Protein AF-A0A7X2MTU7-F1 (afdb_monomer_lite)

Structure (mmCIF, N/CA/C/O backbone):
data_AF-A0A7X2MTU7-F1
#
_entry.id   AF-A0A7X2MTU7-F1
#
loop_
_atom_site.group_PDB
_atom_site.id
_atom_site.type_symbol
_atom_site.label_atom_id
_atom_site.label_alt_id
_atom_site.label_comp_id
_atom_site.label_asym_id
_atom_site.label_entity_id
_atom_site.label_seq_id
_atom_site.pdbx_PDB_ins_code
_atom_site.Cartn_x
_atom_site.Cartn_y
_atom_site.Cartn_z
_atom_site.occupancy
_atom_site.B_iso_or_equiv
_atom_site.auth_seq_id
_atom_site.auth_comp_id
_atom_site.auth_asym_id
_atom_site.auth_atom_id
_atom_site.pdbx_PDB_model_num
ATOM 1 N N . ALA A 1 1 ? -12.825 8.130 10.586 1.00 63.12 1 ALA A N 1
ATOM 2 C CA . ALA A 1 1 ? -12.104 6.972 10.036 1.00 63.12 1 ALA A CA 1
ATOM 3 C C . ALA A 1 1 ? -10.700 7.451 9.699 1.00 63.12 1 ALA A C 1
ATOM 5 O O . ALA A 1 1 ? -10.502 8.663 9.690 1.00 63.12 1 ALA A O 1
ATOM 6 N N . VAL A 1 2 ? -9.738 6.549 9.526 1.00 76.88 2 VAL A N 1
ATOM 7 C CA . VAL A 1 2 ? -8.436 6.909 8.947 1.00 76.88 2 VAL A CA 1
ATOM 8 C C . VAL A 1 2 ? -8.438 6.354 7.534 1.00 76.88 2 VAL A C 1
ATOM 10 O O . VAL A 1 2 ? -8.694 5.164 7.360 1.00 76.88 2 VAL A O 1
ATOM 13 N N . GLU A 1 3 ? -8.186 7.221 6.567 1.00 83.69 3 GLU A N 1
ATOM 14 C CA . GLU A 1 3 ? -8.030 6.878 5.156 1.00 83.69 3 GLU A CA 1
ATOM 15 C C . GLU A 1 3 ? -6.525 6.761 4.921 1.00 83.69 3 GLU A C 1
ATOM 17 O O . GLU A 1 3 ? -5.759 7.620 5.370 1.00 83.69 3 GLU A O 1
ATOM 22 N N . LEU A 1 4 ? -6.074 5.645 4.350 1.00 88.56 4 LEU A N 1
ATOM 23 C CA . LEU A 1 4 ? -4.654 5.409 4.126 1.00 88.56 4 LEU A CA 1
ATOM 24 C C . LEU A 1 4 ? -4.381 5.303 2.632 1.00 88.56 4 LEU A C 1
ATOM 26 O O . LEU A 1 4 ? -4.600 4.257 2.020 1.00 88.56 4 LEU A O 1
ATOM 30 N N . GLU A 1 5 ? -3.848 6.385 2.079 1.00 90.81 5 GLU A N 1
ATOM 31 C CA . GLU A 1 5 ? -3.437 6.458 0.685 1.00 90.81 5 GLU A CA 1
ATOM 32 C C . GLU A 1 5 ? -1.992 5.988 0.495 1.00 90.81 5 GLU A C 1
ATOM 34 O O . GLU A 1 5 ? -1.091 6.259 1.303 1.00 90.81 5 GLU A O 1
ATOM 39 N N . PHE A 1 6 ? -1.745 5.282 -0.604 1.00 91.31 6 PHE A N 1
ATOM 40 C CA . PHE A 1 6 ? -0.414 4.824 -0.976 1.00 91.31 6 PHE A CA 1
ATOM 41 C C . PHE A 1 6 ? -0.270 4.648 -2.481 1.00 91.31 6 PHE A C 1
ATOM 43 O O . PHE A 1 6 ? -1.244 4.517 -3.214 1.00 91.31 6 PHE A O 1
ATOM 50 N N . TYR A 1 7 ? 0.982 4.592 -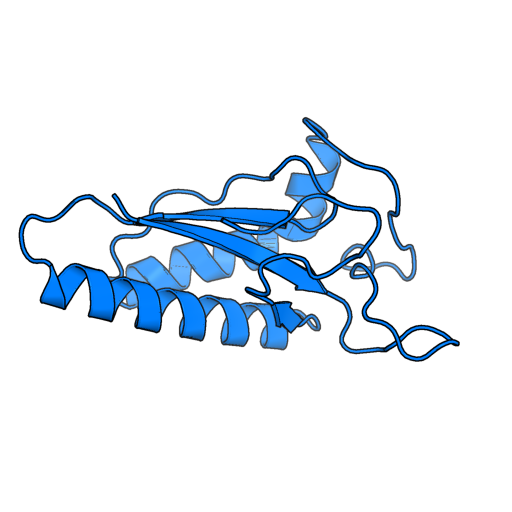2.925 1.00 90.50 7 TYR A N 1
ATOM 51 C CA . TYR A 1 7 ? 1.342 4.235 -4.288 1.00 90.50 7 TYR A CA 1
ATOM 52 C C . TYR A 1 7 ? 2.054 2.890 -4.314 1.00 90.50 7 TYR A C 1
ATOM 54 O O . TYR A 1 7 ? 2.983 2.667 -3.529 1.00 90.50 7 TYR A O 1
ATOM 62 N N . LEU A 1 8 ? 1.671 2.022 -5.246 1.00 90.56 8 LEU A N 1
ATOM 63 C CA . LEU A 1 8 ? 2.529 0.937 -5.708 1.00 90.56 8 LEU A CA 1
ATOM 64 C C . LEU A 1 8 ? 3.524 1.508 -6.719 1.00 90.56 8 LEU A C 1
ATOM 66 O O . LEU A 1 8 ? 3.148 2.282 -7.593 1.00 90.56 8 LEU A O 1
ATOM 70 N N . VAL A 1 9 ? 4.797 1.148 -6.580 1.00 90.75 9 VAL A N 1
ATOM 71 C CA . VAL A 1 9 ? 5.905 1.622 -7.420 1.00 90.75 9 VAL A CA 1
ATOM 72 C C . VAL A 1 9 ? 6.792 0.455 -7.832 1.00 90.75 9 VAL A C 1
ATOM 74 O O . VAL A 1 9 ? 6.845 -0.572 -7.148 1.00 90.75 9 VAL A O 1
ATOM 77 N N . ASP A 1 10 ? 7.522 0.613 -8.935 1.00 89.88 10 ASP A N 1
ATOM 78 C CA . ASP A 1 10 ? 8.544 -0.364 -9.305 1.00 89.88 10 ASP A CA 1
ATOM 79 C C . ASP A 1 10 ? 9.711 -0.335 -8.304 1.00 89.88 10 ASP A C 1
ATOM 81 O O . ASP A 1 10 ? 10.128 0.717 -7.808 1.00 89.88 10 ASP A O 1
ATOM 85 N N . LYS A 1 11 ? 10.277 -1.513 -8.045 1.00 88.81 11 LYS A N 1
ATOM 86 C CA . LYS A 1 11 ? 11.532 -1.689 -7.312 1.00 88.81 11 LYS A CA 1
ATOM 87 C C . LYS A 1 11 ? 12.714 -1.064 -8.057 1.00 88.81 11 LYS A C 1
ATOM 89 O O . LYS A 1 11 ? 13.665 -0.594 -7.429 1.00 88.81 11 LYS A O 1
ATOM 94 N N . LYS A 1 12 ? 12.683 -1.068 -9.393 1.00 88.88 12 LYS A N 1
ATOM 95 C CA . LYS A 1 12 ? 13.700 -0.439 -10.241 1.00 88.88 12 LYS A CA 1
ATOM 96 C C . LYS A 1 12 ? 13.469 1.065 -10.326 1.00 88.88 12 LYS A C 1
ATOM 98 O O . LYS A 1 12 ? 12.346 1.530 -10.492 1.00 88.88 12 LYS A O 1
ATOM 103 N N . ARG A 1 13 ? 14.560 1.824 -10.288 1.00 86.38 13 ARG A N 1
ATOM 104 C CA . ARG A 1 13 ? 14.565 3.253 -10.622 1.00 86.38 13 ARG A CA 1
ATOM 105 C C . ARG A 1 13 ? 14.640 3.450 -12.130 1.00 86.38 13 ARG A C 1
ATOM 107 O O . ARG A 1 13 ? 15.068 2.537 -12.843 1.00 86.38 13 ARG A O 1
ATOM 114 N N . ASP A 1 14 ? 14.186 4.602 -12.602 1.00 85.25 14 ASP A N 1
ATOM 115 C CA . ASP A 1 14 ? 14.360 4.978 -14.004 1.00 85.25 14 ASP A CA 1
ATOM 116 C C . ASP A 1 14 ? 15.833 5.315 -14.312 1.00 85.25 14 ASP A C 1
ATOM 118 O O . ASP A 1 14 ? 16.718 5.186 -13.458 1.00 85.25 14 ASP A O 1
ATOM 122 N N . ALA A 1 15 ? 16.113 5.719 -15.553 1.00 85.88 15 ALA A N 1
ATOM 123 C CA . ALA A 1 15 ? 17.468 6.050 -15.994 1.00 85.88 15 ALA A CA 1
ATOM 124 C C . ALA A 1 15 ? 18.081 7.253 -15.250 1.00 85.88 15 ALA A C 1
ATOM 126 O O . ALA A 1 15 ? 19.305 7.380 -15.203 1.00 85.88 15 ALA A O 1
ATOM 127 N N . GLU A 1 16 ? 17.248 8.113 -14.665 1.00 85.88 16 GLU A N 1
ATOM 128 C CA . GLU A 1 16 ? 17.646 9.319 -13.934 1.00 85.88 16 GLU A CA 1
ATOM 129 C C . GLU A 1 16 ? 17.689 9.086 -12.410 1.00 85.88 16 GLU A C 1
ATOM 131 O O . GLU A 1 16 ? 18.196 9.920 -11.660 1.00 85.88 16 GLU A O 1
ATOM 136 N N . GLY A 1 17 ? 17.242 7.915 -11.946 1.00 83.75 17 GLY A N 1
ATOM 137 C CA . GLY A 1 17 ? 17.262 7.494 -10.547 1.00 83.75 17 GLY A CA 1
ATOM 138 C C . GLY A 1 17 ? 15.961 7.757 -9.781 1.00 83.75 17 GLY A C 1
ATOM 139 O O . GLY A 1 17 ? 15.903 7.484 -8.573 1.00 83.75 17 GLY A O 1
ATOM 140 N N . PHE A 1 18 ? 14.905 8.239 -10.436 1.00 83.88 18 PHE A N 1
ATOM 141 C CA . PHE A 1 18 ? 13.621 8.514 -9.795 1.00 83.88 18 PHE A CA 1
ATOM 142 C C . PHE A 1 18 ? 12.783 7.243 -9.605 1.00 83.88 18 PHE A C 1
ATOM 144 O O . PHE A 1 18 ? 13.052 6.179 -10.173 1.00 83.88 18 PHE A O 1
ATOM 151 N N . ILE A 1 19 ? 11.794 7.323 -8.703 1.00 86.19 19 ILE A N 1
ATOM 152 C CA . ILE A 1 19 ? 10.756 6.287 -8.631 1.00 86.19 19 ILE A CA 1
ATOM 153 C C . ILE A 1 19 ? 9.931 6.315 -9.918 1.00 86.19 19 ILE A C 1
ATOM 155 O O . ILE A 1 19 ? 9.720 7.373 -10.501 1.00 86.19 19 ILE A O 1
ATOM 159 N N . GLN A 1 20 ? 9.399 5.164 -10.309 1.00 85.00 20 GLN A N 1
ATOM 160 C CA . GLN A 1 20 ? 8.549 5.045 -11.489 1.00 85.00 20 GLN A CA 1
ATOM 161 C C . GLN A 1 20 ? 7.344 4.143 -11.194 1.00 85.00 20 GLN A C 1
ATOM 163 O O . GLN A 1 20 ? 7.419 3.311 -10.278 1.00 85.00 20 GLN A O 1
ATOM 168 N N . PRO A 1 21 ? 6.226 4.310 -11.918 1.00 83.75 21 PRO A N 1
ATOM 169 C CA . PRO A 1 21 ? 5.078 3.418 -11.805 1.00 83.75 21 PRO A CA 1
ATOM 170 C C . PRO A 1 21 ? 5.465 1.953 -12.060 1.00 83.75 21 PRO A C 1
ATOM 172 O O . PRO A 1 21 ? 6.393 1.690 -12.839 1.00 83.75 21 PRO A O 1
ATOM 175 N N . PRO A 1 22 ? 4.784 0.992 -11.414 1.00 84.12 22 PRO A N 1
ATOM 176 C CA . PRO A 1 22 ? 5.044 -0.424 -11.614 1.00 84.12 22 PRO A CA 1
ATOM 177 C C . PRO A 1 22 ? 4.659 -0.826 -13.042 1.00 84.12 22 PRO A C 1
ATOM 179 O O . PRO A 1 22 ? 3.798 -0.205 -13.669 1.00 84.12 22 PRO A O 1
ATOM 182 N N . CYS A 1 23 ? 5.299 -1.871 -13.563 1.00 82.12 23 CYS A N 1
ATOM 183 C CA . CYS A 1 23 ? 4.785 -2.525 -14.761 1.00 82.12 23 CYS A CA 1
ATOM 184 C C . CYS A 1 23 ? 3.448 -3.201 -14.437 1.00 82.12 23 CYS A C 1
ATOM 186 O O . CYS A 1 23 ? 3.246 -3.674 -13.314 1.00 82.12 23 CYS A O 1
ATOM 188 N N . SER A 1 24 ? 2.558 -3.280 -15.423 1.00 75.38 24 SER A N 1
ATOM 189 C CA . SER A 1 24 ? 1.333 -4.068 -15.305 1.00 75.38 24 SER A CA 1
ATOM 190 C C . SER A 1 24 ? 1.695 -5.525 -14.979 1.00 75.38 24 SER A C 1
ATOM 192 O O . SER A 1 24 ? 2.525 -6.096 -15.700 1.00 75.38 24 SER A O 1
ATOM 194 N N . PRO A 1 25 ? 1.117 -6.145 -13.929 1.00 70.88 25 PRO A N 1
ATOM 195 C CA . PRO A 1 25 ? 1.449 -7.514 -13.549 1.00 70.88 25 PRO A CA 1
ATOM 196 C C . PRO A 1 25 ? 1.353 -8.486 -14.729 1.00 70.88 25 PRO A C 1
ATOM 198 O O . PRO A 1 25 ? 0.373 -8.504 -15.466 1.00 70.88 25 PRO A O 1
ATOM 201 N N . GLY A 1 26 ? 2.414 -9.271 -14.935 1.00 70.81 26 GLY A N 1
ATOM 202 C CA . GLY A 1 26 ? 2.526 -10.199 -16.066 1.00 70.81 26 GLY A CA 1
ATOM 203 C C . GLY A 1 26 ? 3.023 -9.588 -17.385 1.00 70.81 26 GLY A C 1
ATOM 204 O O . GLY A 1 26 ? 3.124 -10.317 -18.370 1.00 70.81 26 GLY A O 1
ATOM 205 N N . SER A 1 27 ? 3.379 -8.300 -17.420 1.00 71.81 27 SER A N 1
ATOM 206 C CA . SER A 1 27 ? 3.939 -7.623 -18.599 1.00 71.81 27 SER A CA 1
ATOM 207 C C . SER A 1 27 ? 5.143 -6.738 -18.247 1.00 71.81 27 SER A C 1
ATOM 209 O O . SER A 1 27 ? 5.342 -6.369 -17.090 1.00 71.81 27 SER A O 1
ATOM 211 N N . ASP A 1 28 ? 5.917 -6.351 -19.263 1.00 74.56 28 ASP A N 1
ATOM 212 C CA . ASP A 1 28 ? 6.947 -5.307 -19.151 1.00 74.56 28 ASP A CA 1
ATOM 213 C C . ASP A 1 28 ? 6.403 -3.905 -19.505 1.00 74.56 28 ASP A C 1
ATOM 215 O O . ASP A 1 28 ? 7.162 -2.934 -19.562 1.00 74.56 28 ASP A O 1
ATOM 219 N N . GLU A 1 29 ? 5.095 -3.779 -19.753 1.00 72.50 29 GLU A N 1
ATOM 220 C CA . GLU A 1 29 ? 4.469 -2.505 -20.101 1.00 72.50 29 GLU A CA 1
ATOM 221 C C . GLU A 1 29 ? 4.203 -1.665 -18.851 1.00 72.50 29 GLU A C 1
ATOM 223 O O . GLU A 1 29 ? 3.685 -2.142 -17.839 1.00 72.50 29 GLU A O 1
ATOM 228 N N . ARG A 1 30 ? 4.547 -0.376 -18.930 1.00 74.81 30 ARG A N 1
ATOM 229 C CA . ARG A 1 30 ? 4.260 0.613 -17.887 1.00 74.81 30 ARG A CA 1
ATOM 230 C C . ARG A 1 30 ? 3.151 1.530 -18.350 1.00 74.81 30 ARG A C 1
ATOM 232 O O . ARG A 1 30 ? 3.291 2.210 -19.367 1.00 74.81 30 ARG A O 1
ATOM 239 N N . ASN A 1 31 ? 2.084 1.604 -17.567 1.00 66.19 31 ASN A N 1
ATOM 240 C CA . ASN A 1 31 ? 1.018 2.552 -17.834 1.00 66.19 31 ASN A CA 1
ATOM 241 C C . ASN A 1 31 ? 1.306 3.893 -17.139 1.00 66.19 31 ASN A C 1
ATOM 243 O O . ASN A 1 31 ? 1.309 3.983 -15.914 1.00 66.19 31 ASN A O 1
ATOM 247 N N . MET A 1 32 ? 1.560 4.931 -17.941 1.00 61.84 32 MET A N 1
ATOM 248 C CA . MET A 1 32 ? 1.912 6.284 -17.484 1.00 61.84 32 MET A CA 1
ATOM 249 C C . MET A 1 32 ? 0.739 7.282 -17.563 1.00 61.84 32 MET A C 1
ATOM 251 O O . MET A 1 32 ? 0.923 8.455 -17.265 1.00 61.84 32 MET A O 1
ATOM 255 N N . GLN A 1 33 ? -0.457 6.882 -18.005 1.00 55.28 33 GLN A N 1
ATOM 256 C CA . GLN A 1 33 ? -1.607 7.801 -18.098 1.00 55.28 33 GLN A CA 1
ATOM 257 C C . GLN A 1 33 ? -2.353 7.869 -16.763 1.00 55.28 33 GLN A C 1
ATOM 259 O O . GLN A 1 33 ? -2.413 6.841 -16.110 1.00 55.28 33 GLN A O 1
ATOM 264 N N . SER A 1 34 ? -2.917 9.030 -16.376 1.00 51.28 34 SER A N 1
ATOM 265 C CA . SER A 1 34 ? -3.819 9.219 -15.210 1.00 51.28 34 SER A CA 1
ATOM 266 C C . SER A 1 34 ? -5.191 8.585 -15.485 1.00 51.28 34 SER A C 1
ATOM 268 O O . SER A 1 34 ? -5.742 8.757 -16.571 1.00 51.28 34 SER A O 1
ATOM 270 N N . GLN A 1 35 ? -5.703 7.788 -14.536 1.00 56.88 35 GLN A N 1
ATOM 271 C CA . GLN A 1 35 ? -6.635 6.676 -14.820 1.00 56.88 35 GLN A CA 1
ATOM 272 C C . GLN A 1 35 ? -7.888 6.693 -13.953 1.00 56.88 35 GLN A C 1
ATOM 274 O O . GLN A 1 35 ? -8.399 5.634 -13.584 1.00 56.88 35 GLN A O 1
ATOM 279 N N . VAL A 1 36 ? -8.387 7.885 -13.629 1.00 44.00 36 VAL A N 1
ATOM 280 C CA . VAL A 1 36 ? -9.668 8.020 -12.932 1.00 44.00 36 VAL A CA 1
ATOM 281 C C . VAL A 1 36 ? -10.716 7.185 -13.695 1.00 44.00 36 VAL A C 1
ATOM 283 O O . VAL A 1 36 ? -11.039 7.501 -14.839 1.00 44.00 36 VAL A O 1
ATOM 286 N N . TYR A 1 37 ? -11.207 6.104 -13.076 1.00 44.47 37 TYR A N 1
ATOM 287 C CA . TYR A 1 37 ? -12.267 5.203 -13.568 1.00 44.47 37 TYR A CA 1
ATOM 288 C C . TYR A 1 37 ? -11.928 4.101 -14.600 1.00 44.47 37 TYR A C 1
ATOM 290 O O . TYR A 1 37 ? -12.855 3.560 -15.207 1.00 44.47 37 TYR A O 1
ATOM 298 N N . SER A 1 38 ? -10.667 3.689 -14.790 1.00 52.78 38 SER A N 1
ATOM 299 C CA . SER A 1 38 ? -10.380 2.508 -15.636 1.00 52.78 38 SER A CA 1
ATOM 300 C C . SER A 1 38 ? -10.585 1.182 -14.880 1.00 52.78 38 SER A C 1
ATOM 302 O O . SER A 1 38 ? -9.782 0.824 -14.018 1.00 52.78 38 SER A O 1
ATOM 304 N N . VAL A 1 39 ? -11.645 0.433 -15.221 1.00 54.12 39 VAL A N 1
ATOM 305 C CA . VAL A 1 39 ? -11.924 -0.925 -14.690 1.00 54.12 39 VAL A CA 1
ATOM 306 C C . VAL A 1 39 ? -10.787 -1.894 -15.025 1.00 54.12 39 VAL A C 1
ATOM 308 O O . VAL A 1 39 ? -10.415 -2.716 -14.192 1.00 54.12 39 VAL A O 1
ATOM 311 N N . ASP A 1 40 ? -10.170 -1.731 -16.197 1.00 54.72 40 ASP A N 1
ATOM 312 C CA . ASP A 1 40 ? -9.085 -2.598 -16.656 1.00 54.72 40 ASP A CA 1
ATOM 313 C C . ASP A 1 40 ? -7.862 -2.529 -15.727 1.00 54.72 40 ASP A C 1
ATOM 315 O O . ASP A 1 40 ? -7.151 -3.514 -15.572 1.00 54.72 40 ASP A O 1
ATOM 319 N N . ASN A 1 41 ? -7.602 -1.396 -15.063 1.00 55.44 41 ASN A N 1
ATOM 320 C CA . ASN A 1 41 ? -6.438 -1.261 -14.180 1.00 55.44 41 ASN A CA 1
ATOM 321 C C . ASN A 1 41 ? -6.676 -1.857 -12.781 1.00 55.44 41 ASN A C 1
ATOM 323 O O . ASN A 1 41 ? -5.739 -2.359 -12.161 1.00 55.44 41 ASN A O 1
ATOM 327 N N . LEU A 1 42 ? -7.927 -1.862 -12.300 1.00 59.62 42 LEU A N 1
ATOM 328 C CA . LEU A 1 42 ? -8.301 -2.618 -11.100 1.00 59.62 42 LEU A CA 1
ATOM 329 C C . LEU A 1 42 ? -8.028 -4.108 -11.297 1.00 59.62 42 LEU A C 1
ATOM 331 O O . LEU A 1 42 ? -7.492 -4.727 -10.387 1.00 59.62 42 LEU A O 1
ATOM 335 N N . ASP A 1 43 ? -8.314 -4.654 -12.483 1.00 65.50 43 ASP A N 1
ATOM 336 C CA . ASP A 1 43 ? -8.027 -6.058 -12.798 1.00 65.50 43 ASP A CA 1
ATOM 337 C C . ASP A 1 43 ? -6.523 -6.368 -12.752 1.00 65.50 43 ASP A C 1
ATOM 339 O O . ASP A 1 43 ? -6.128 -7.406 -12.223 1.00 65.50 43 ASP A O 1
ATOM 343 N N . HIS A 1 44 ? -5.667 -5.450 -13.216 1.00 73.06 44 HIS A N 1
ATOM 344 C CA . HIS A 1 44 ? -4.212 -5.638 -13.181 1.00 73.06 44 HIS A CA 1
ATOM 345 C C . HIS A 1 44 ? -3.663 -5.731 -11.753 1.00 73.06 44 HIS A C 1
ATOM 347 O O . HIS A 1 44 ? -2.785 -6.548 -11.491 1.00 73.06 44 HIS A O 1
ATOM 353 N N . PHE A 1 45 ? -4.179 -4.926 -10.821 1.00 81.88 45 PHE A N 1
ATOM 354 C CA . PHE A 1 45 ? -3.745 -4.926 -9.417 1.00 81.88 45 PHE A CA 1
ATOM 355 C C . PHE A 1 45 ? -4.702 -5.696 -8.491 1.00 81.88 45 PHE A C 1
ATOM 357 O O . PHE A 1 45 ? -4.544 -5.662 -7.270 1.00 81.88 45 PHE A O 1
ATOM 364 N N . ALA A 1 46 ? -5.676 -6.425 -9.040 1.00 83.38 46 ALA A N 1
ATOM 365 C CA . ALA A 1 46 ? -6.698 -7.111 -8.256 1.00 83.38 46 ALA A CA 1
ATOM 366 C C . ALA A 1 46 ? -6.092 -8.129 -7.288 1.00 83.38 46 ALA A C 1
ATOM 368 O O . ALA A 1 46 ? -6.541 -8.227 -6.148 1.00 83.38 46 ALA A O 1
ATOM 369 N N . ASP A 1 47 ? -5.059 -8.855 -7.718 1.00 88.12 47 ASP A N 1
ATOM 370 C CA . ASP A 1 47 ? -4.428 -9.892 -6.901 1.00 88.12 47 ASP A CA 1
ATOM 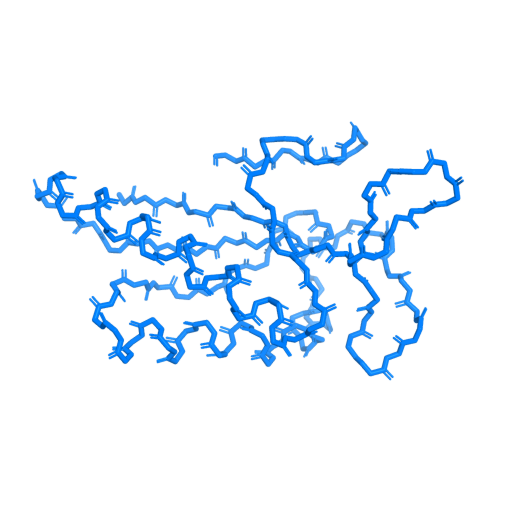371 C C . ASP A 1 47 ? -3.693 -9.299 -5.690 1.00 88.12 47 ASP A C 1
ATOM 373 O O . ASP A 1 47 ? -3.873 -9.773 -4.570 1.00 88.12 47 ASP A O 1
ATOM 377 N N . VAL A 1 48 ? -2.931 -8.210 -5.871 1.00 90.44 48 VAL A N 1
ATOM 378 C CA . VAL A 1 48 ? -2.245 -7.539 -4.751 1.00 90.44 48 VAL A CA 1
ATOM 379 C C . VAL A 1 48 ? -3.248 -6.918 -3.776 1.00 90.44 48 VAL A C 1
ATOM 381 O O . VAL A 1 48 ? -3.068 -7.020 -2.562 1.00 90.44 48 VAL A O 1
ATOM 384 N N . LEU A 1 49 ? -4.328 -6.313 -4.279 1.00 90.31 49 LEU A N 1
ATOM 385 C CA . LEU A 1 49 ? -5.365 -5.714 -3.436 1.00 90.31 49 LEU A CA 1
ATOM 386 C C . LEU A 1 49 ? -6.169 -6.774 -2.674 1.00 90.31 49 LEU A C 1
ATOM 388 O O . LEU A 1 49 ? -6.458 -6.583 -1.492 1.00 90.31 49 LEU A O 1
ATOM 392 N N . ARG A 1 50 ? -6.480 -7.904 -3.319 1.00 90.69 50 ARG A N 1
ATOM 393 C CA . ARG A 1 50 ? -7.141 -9.048 -2.682 1.00 90.69 50 ARG A CA 1
ATOM 394 C C . ARG A 1 50 ? -6.283 -9.638 -1.571 1.00 90.69 50 ARG A C 1
ATOM 396 O O . ARG A 1 50 ? -6.797 -9.872 -0.484 1.00 90.69 50 ARG A O 1
ATOM 403 N N . ASP A 1 51 ? -4.985 -9.812 -1.800 1.00 94.25 51 ASP A N 1
ATOM 404 C CA . ASP A 1 51 ? -4.081 -10.335 -0.773 1.00 94.25 51 ASP A CA 1
ATOM 405 C C . ASP A 1 51 ? -3.960 -9.385 0.428 1.00 94.25 51 ASP A C 1
ATOM 407 O O . ASP A 1 51 ? -3.896 -9.845 1.570 1.00 94.25 51 ASP A O 1
ATOM 411 N N . ILE A 1 52 ? -3.955 -8.063 0.204 1.00 94.69 52 ILE A N 1
ATOM 412 C CA . ILE A 1 52 ? -3.989 -7.077 1.299 1.00 94.69 52 ILE A CA 1
ATOM 413 C C . ILE A 1 52 ? -5.273 -7.240 2.117 1.00 94.69 52 ILE A C 1
ATOM 415 O O . ILE A 1 52 ? -5.208 -7.304 3.343 1.00 94.69 52 ILE A O 1
ATOM 419 N N . ASP A 1 53 ? -6.418 -7.319 1.449 1.00 92.88 53 ASP A N 1
ATOM 420 C CA . ASP A 1 53 ? -7.735 -7.459 2.069 1.00 92.88 53 ASP A CA 1
ATOM 421 C C . ASP A 1 53 ? -7.858 -8.774 2.867 1.00 92.88 53 ASP A C 1
ATOM 423 O O . ASP A 1 53 ? -8.205 -8.766 4.052 1.00 92.88 53 ASP A O 1
ATOM 427 N N . ASP A 1 54 ? -7.464 -9.903 2.279 1.00 94.31 54 ASP A N 1
ATOM 428 C CA . ASP A 1 54 ? -7.506 -11.214 2.932 1.00 94.31 54 ASP A CA 1
ATOM 429 C C . ASP A 1 54 ? -6.563 -11.298 4.140 1.00 94.31 54 ASP A C 1
ATOM 431 O O . ASP A 1 54 ? -6.946 -11.807 5.199 1.00 94.31 54 ASP A O 1
ATOM 435 N N . LEU A 1 55 ? -5.343 -10.769 4.029 1.00 95.56 55 LEU A N 1
ATOM 436 C CA . LEU A 1 55 ? -4.377 -10.774 5.131 1.00 95.56 55 LEU A CA 1
ATOM 437 C C . LEU A 1 55 ? -4.704 -9.744 6.218 1.00 95.56 55 LEU A C 1
ATOM 439 O O . LEU A 1 55 ? -4.348 -9.969 7.378 1.00 95.56 55 LEU A O 1
ATOM 443 N N . ALA A 1 56 ? -5.377 -8.641 5.878 1.00 95.12 56 ALA A N 1
ATOM 444 C CA . ALA A 1 56 ? -5.888 -7.684 6.856 1.00 95.12 56 ALA A CA 1
ATOM 445 C C . ALA A 1 56 ? -6.974 -8.337 7.714 1.00 95.12 56 ALA A C 1
ATOM 447 O O . ALA A 1 56 ? -6.892 -8.279 8.944 1.00 95.12 56 ALA A O 1
ATOM 448 N N . ARG A 1 57 ? -7.918 -9.052 7.083 1.00 94.06 57 ARG A N 1
ATOM 449 C CA . ARG A 1 57 ? -8.942 -9.834 7.793 1.00 94.06 57 ARG A CA 1
ATOM 450 C C . ARG A 1 57 ? -8.334 -10.907 8.690 1.00 94.06 57 ARG A C 1
ATOM 452 O O . ARG A 1 57 ? -8.755 -11.042 9.831 1.00 94.06 57 ARG A O 1
ATOM 459 N N . GLN A 1 58 ? -7.330 -11.644 8.210 1.00 95.88 58 GLN A N 1
ATOM 460 C CA . GLN A 1 58 ? -6.651 -12.678 9.008 1.00 95.88 58 GLN A CA 1
ATOM 461 C C . GLN A 1 58 ? -5.915 -12.122 10.237 1.00 95.88 58 GLN A C 1
ATOM 463 O O . GLN A 1 58 ? -5.676 -12.862 11.188 1.00 95.88 58 GLN A O 1
ATOM 468 N N . GLN A 1 59 ? -5.538 -10.842 10.215 1.00 94.56 59 GLN A N 1
ATOM 469 C CA . GLN A 1 59 ? -4.851 -10.156 11.314 1.00 94.56 59 GLN A CA 1
ATOM 470 C C . GLN A 1 59 ? -5.789 -9.299 12.174 1.00 94.56 59 GLN A C 1
ATOM 472 O O . GLN A 1 59 ? -5.305 -8.533 13.007 1.00 94.56 59 GLN A O 1
ATOM 477 N N . ASP A 1 60 ? -7.107 -9.400 11.970 1.00 94.62 60 ASP A N 1
ATOM 478 C CA . ASP A 1 60 ? -8.117 -8.581 12.651 1.00 94.62 60 ASP A CA 1
ATOM 479 C C . ASP A 1 60 ? -7.867 -7.063 12.503 1.00 94.62 60 ASP A C 1
ATOM 481 O O . ASP A 1 60 ? -8.179 -6.263 13.395 1.00 94.62 60 ASP A O 1
ATOM 485 N N . ILE A 1 61 ? -7.291 -6.646 11.369 1.00 94.81 61 ILE A N 1
ATOM 486 C CA . ILE A 1 61 ? -7.143 -5.235 11.004 1.00 94.81 61 ILE A CA 1
ATOM 487 C C . ILE A 1 61 ? -8.475 -4.797 10.383 1.00 94.81 61 ILE A C 1
ATOM 489 O O . ILE A 1 61 ? -8.886 -5.379 9.378 1.00 94.81 61 ILE A O 1
ATOM 493 N N . PRO A 1 62 ? -9.163 -3.783 10.936 1.00 92.94 62 PRO A N 1
ATOM 494 C CA . PRO A 1 62 ? -10.499 -3.397 10.497 1.00 92.94 62 PRO A CA 1
ATOM 495 C C . PRO A 1 62 ? -10.428 -2.505 9.249 1.00 92.94 62 PRO A C 1
ATOM 497 O O . PRO A 1 62 ? -10.789 -1.329 9.296 1.00 92.94 62 PRO A O 1
ATOM 500 N N . ALA A 1 63 ? -9.879 -3.048 8.164 1.00 90.38 63 ALA A N 1
ATOM 501 C CA . ALA A 1 63 ? -9.775 -2.396 6.869 1.00 90.38 63 ALA A CA 1
ATOM 502 C C . ALA A 1 63 ? -11.011 -2.693 6.007 1.00 90.38 63 ALA A C 1
ATOM 504 O O . ALA A 1 63 ? -11.462 -3.835 5.939 1.00 90.38 63 ALA A O 1
ATOM 505 N N . ASP A 1 64 ? -11.524 -1.669 5.335 1.00 84.25 64 ASP A N 1
ATOM 506 C CA . ASP A 1 64 ? -12.569 -1.744 4.322 1.00 84.25 64 ASP A CA 1
ATOM 507 C C . ASP A 1 64 ? -11.973 -1.407 2.959 1.00 84.25 64 ASP A C 1
ATOM 509 O O . ASP A 1 64 ? -11.334 -0.365 2.829 1.00 84.25 64 ASP A O 1
ATOM 513 N N . GLY A 1 65 ? -12.243 -2.284 1.984 1.00 71.25 65 GLY A N 1
ATOM 514 C CA . GLY A 1 65 ? -12.178 -2.082 0.531 1.00 71.25 65 GLY A CA 1
ATOM 515 C C . GLY A 1 65 ? -11.051 -1.200 -0.019 1.00 71.25 65 GLY A C 1
ATOM 516 O O . GLY A 1 65 ? -11.009 -0.000 0.220 1.00 71.25 65 GLY A O 1
ATOM 517 N N . ALA A 1 66 ? -10.201 -1.762 -0.878 1.00 76.25 66 ALA A N 1
ATOM 518 C CA . ALA A 1 66 ? -9.270 -0.949 -1.653 1.00 76.25 66 ALA A CA 1
ATOM 519 C C . ALA A 1 66 ? -9.996 -0.181 -2.771 1.00 76.25 66 ALA A C 1
ATOM 521 O O . ALA A 1 66 ? -10.721 -0.776 -3.573 1.00 76.25 66 ALA A O 1
ATOM 522 N N . LEU A 1 67 ? -9.770 1.129 -2.840 1.00 73.62 67 LEU A N 1
ATOM 523 C CA . LEU A 1 67 ? -10.255 2.014 -3.896 1.00 73.62 67 LEU A CA 1
ATOM 524 C C . LEU A 1 67 ? -9.078 2.440 -4.779 1.00 73.62 67 LEU A C 1
ATOM 526 O O . LEU A 1 67 ? -7.994 2.733 -4.279 1.00 73.62 67 LEU A O 1
ATOM 530 N N . ALA A 1 68 ? -9.283 2.443 -6.097 1.00 72.38 68 ALA A N 1
ATOM 531 C CA . ALA A 1 68 ? -8.327 3.019 -7.038 1.00 72.38 68 ALA A CA 1
ATOM 532 C C . ALA A 1 68 ? -8.533 4.538 -7.111 1.00 72.38 68 ALA A C 1
ATOM 534 O O . ALA A 1 68 ? -9.666 4.995 -7.270 1.00 72.38 68 ALA A O 1
ATOM 535 N N . GLU A 1 69 ? -7.440 5.292 -7.016 1.00 68.44 69 GLU A N 1
ATOM 536 C CA . GLU A 1 69 ? -7.453 6.754 -6.916 1.00 68.44 69 GLU A CA 1
ATOM 537 C C . GLU A 1 69 ? -7.124 7.465 -8.242 1.00 68.44 69 GLU A C 1
ATOM 539 O O . GLU A 1 69 ? -6.936 6.845 -9.294 1.00 68.44 69 GLU A O 1
ATOM 544 N N . ALA A 1 70 ? -7.081 8.802 -8.212 1.00 59.00 70 ALA A N 1
ATOM 545 C CA . ALA A 1 70 ? -6.903 9.625 -9.411 1.00 59.00 70 ALA A CA 1
ATOM 546 C C . ALA A 1 70 ? -5.537 9.469 -10.122 1.00 59.00 70 ALA A C 1
ATOM 548 O O . ALA A 1 70 ? -5.416 9.789 -11.317 1.00 59.00 70 ALA A O 1
ATOM 549 N N . SER A 1 71 ? -4.507 8.984 -9.420 1.00 62.66 71 SER A N 1
ATOM 550 C CA . SER A 1 71 ? -3.154 8.827 -9.969 1.00 62.66 71 SER A CA 1
ATOM 551 C C . SER A 1 71 ? -2.797 7.369 -10.290 1.00 62.66 71 SER A C 1
ATOM 553 O O . SER A 1 71 ? -3.274 6.444 -9.633 1.00 62.66 71 SER A O 1
ATOM 555 N N . PRO A 1 72 ? -1.916 7.126 -11.278 1.00 66.12 72 PRO A N 1
ATOM 556 C CA . PRO A 1 72 ? -1.518 5.771 -11.659 1.00 66.12 72 PRO A CA 1
ATOM 557 C C . PRO A 1 72 ? -0.829 5.046 -10.504 1.00 66.12 72 PRO A C 1
ATOM 559 O O . PRO A 1 72 ? 0.141 5.548 -9.937 1.00 66.12 72 PRO A O 1
ATOM 562 N N . GLY A 1 73 ? -1.331 3.858 -10.165 1.00 75.00 73 GLY A N 1
ATOM 563 C CA . GLY A 1 73 ? -0.801 3.060 -9.061 1.00 75.00 73 GLY A CA 1
ATOM 564 C C . GLY A 1 73 ? -1.112 3.622 -7.671 1.00 75.00 73 GLY A C 1
ATOM 565 O O . GLY A 1 73 ? -0.539 3.118 -6.707 1.00 75.00 73 GLY A O 1
ATOM 566 N N . GLN A 1 74 ? -1.983 4.634 -7.558 1.00 85.94 74 GLN A N 1
ATOM 567 C CA . GLN A 1 74 ? -2.478 5.149 -6.283 1.00 85.94 74 GLN A CA 1
ATOM 568 C C . GLN A 1 74 ? -3.714 4.373 -5.834 1.00 85.94 74 GLN A C 1
ATOM 570 O O . GLN A 1 74 ? -4.641 4.144 -6.615 1.00 85.94 74 GLN A O 1
ATOM 575 N N . PHE A 1 75 ? -3.728 4.011 -4.558 1.00 88.44 75 PHE A N 1
ATOM 576 C CA . PHE A 1 75 ? -4.826 3.304 -3.923 1.00 88.44 75 PHE A CA 1
ATOM 577 C C . PHE A 1 75 ? -5.101 3.877 -2.538 1.00 88.44 75 PHE A C 1
ATOM 579 O O . PHE A 1 75 ? -4.192 4.370 -1.865 1.00 88.44 75 PHE A O 1
ATOM 586 N N . GLU A 1 76 ? -6.343 3.740 -2.100 1.00 90.75 76 GLU A N 1
ATOM 587 C CA . GLU A 1 76 ? -6.797 4.090 -0.760 1.00 90.75 76 GLU A CA 1
ATOM 588 C C . GLU A 1 76 ? -7.399 2.856 -0.083 1.00 90.75 76 GLU A C 1
ATOM 590 O O . GLU A 1 76 ? -8.121 2.079 -0.710 1.00 90.75 76 GLU A O 1
ATOM 595 N N . ILE A 1 77 ? -7.100 2.666 1.203 1.00 91.00 77 ILE A N 1
ATOM 596 C CA . ILE A 1 77 ? -7.795 1.699 2.060 1.00 91.00 77 ILE A CA 1
ATOM 597 C C . ILE A 1 77 ? -8.327 2.422 3.293 1.00 91.00 77 ILE A C 1
ATOM 599 O O . ILE A 1 77 ? -7.595 3.143 3.978 1.00 91.00 77 ILE A O 1
ATOM 603 N N . ASN A 1 78 ? -9.594 2.170 3.605 1.00 90.31 78 ASN A N 1
ATOM 604 C CA . ASN A 1 78 ? -10.286 2.772 4.734 1.00 90.31 78 ASN A CA 1
ATOM 605 C C . ASN A 1 78 ? -10.139 1.922 5.996 1.00 90.31 78 ASN A C 1
ATOM 607 O O . ASN A 1 78 ? -10.274 0.706 5.945 1.00 90.31 78 ASN A O 1
ATOM 611 N N . LEU A 1 79 ? -9.912 2.539 7.157 1.00 91.00 79 LEU A N 1
ATOM 612 C CA . LEU A 1 79 ? -10.026 1.863 8.454 1.00 91.00 79 LEU A CA 1
ATOM 613 C C . LEU A 1 79 ? -11.347 2.208 9.138 1.00 91.00 79 LEU A C 1
ATOM 615 O O . LEU A 1 79 ? -11.739 3.381 9.204 1.00 91.00 79 LEU A O 1
ATOM 619 N N . HIS A 1 80 ? -11.993 1.206 9.742 1.00 89.94 80 HIS A N 1
ATOM 620 C CA . HIS A 1 80 ? -13.235 1.403 10.490 1.00 89.94 80 HIS A CA 1
ATOM 621 C C . HIS A 1 80 ? -13.062 2.481 11.554 1.00 89.94 80 HIS A C 1
ATOM 623 O O . HIS A 1 80 ? -12.073 2.544 12.290 1.00 89.94 80 HIS A O 1
ATOM 629 N N . HIS A 1 81 ? -14.076 3.331 11.678 1.00 86.69 81 HIS A N 1
ATOM 630 C CA . HIS A 1 81 ? -14.081 4.349 12.710 1.00 86.69 81 HIS A CA 1
ATOM 631 C C . HIS A 1 81 ? -14.183 3.716 14.107 1.00 86.69 81 HIS A C 1
ATOM 633 O O . HIS A 1 81 ? -15.123 2.984 14.413 1.00 86.69 81 HIS A O 1
ATOM 639 N N . THR A 1 82 ? -13.269 4.094 14.997 1.00 87.00 82 THR A N 1
ATOM 640 C CA . THR A 1 82 ? -13.289 3.714 16.412 1.00 87.00 82 THR A CA 1
ATOM 641 C C . THR A 1 82 ? -13.180 4.948 17.304 1.00 87.00 82 THR A C 1
ATOM 643 O O . THR A 1 82 ? -12.603 5.963 16.922 1.00 87.00 82 THR A O 1
ATOM 646 N N . ARG A 1 83 ? -13.748 4.864 18.514 1.00 90.44 83 ARG A N 1
ATOM 647 C CA . ARG A 1 83 ? -13.575 5.885 19.564 1.00 90.44 83 ARG A CA 1
ATOM 648 C C . ARG A 1 83 ? -12.252 5.728 20.318 1.00 90.44 83 ARG A C 1
ATOM 650 O O . ARG A 1 83 ? -11.853 6.639 21.036 1.00 90.44 83 ARG A O 1
ATOM 657 N N . ASP A 1 84 ? -11.600 4.578 20.173 1.00 92.19 84 ASP A N 1
ATOM 658 C CA . ASP A 1 84 ? -10.293 4.300 20.759 1.00 92.19 84 ASP A CA 1
ATOM 659 C C . ASP A 1 84 ? -9.186 4.764 19.806 1.00 92.19 84 ASP A C 1
ATOM 661 O O . ASP A 1 84 ? -8.833 4.083 18.842 1.00 92.19 84 ASP A O 1
ATOM 665 N N . VAL A 1 85 ? -8.660 5.959 20.074 1.00 89.31 85 VAL A N 1
ATOM 666 C CA . VAL A 1 85 ? -7.652 6.615 19.231 1.00 89.31 85 VAL A CA 1
ATOM 667 C C . VAL A 1 85 ? -6.327 5.852 19.223 1.00 89.31 85 VAL A C 1
ATOM 669 O O . VAL A 1 85 ? -5.676 5.787 18.184 1.00 89.31 85 VAL A O 1
ATOM 672 N N . LEU A 1 86 ? -5.927 5.246 20.345 1.00 92.88 86 LEU A N 1
ATOM 673 C CA . LEU A 1 86 ? -4.678 4.480 20.403 1.00 92.88 86 LEU A CA 1
ATOM 674 C C . LEU A 1 86 ? -4.775 3.251 19.507 1.00 92.88 86 LEU A C 1
ATOM 676 O O . LEU A 1 86 ? -3.895 3.006 18.684 1.00 92.88 86 LEU A O 1
ATOM 680 N N . ARG A 1 87 ? -5.906 2.552 19.586 1.00 91.19 87 ARG A N 1
ATOM 681 C CA . ARG A 1 87 ? -6.173 1.404 18.727 1.00 91.19 87 ARG A CA 1
ATOM 682 C C . ARG A 1 87 ? -6.269 1.783 17.247 1.00 91.19 87 ARG A C 1
ATOM 684 O O . ARG A 1 87 ? -5.803 1.026 16.400 1.00 91.19 87 ARG A O 1
ATOM 691 N N . ALA A 1 88 ? -6.823 2.954 16.920 1.00 89.81 88 ALA A N 1
ATOM 692 C CA . ALA A 1 88 ? -6.813 3.465 15.547 1.00 89.81 88 ALA A CA 1
ATOM 693 C C . ALA A 1 88 ? -5.380 3.649 15.013 1.00 89.81 88 ALA A C 1
ATOM 695 O O . ALA A 1 88 ? -5.087 3.241 13.889 1.00 89.81 88 ALA A O 1
ATOM 696 N N . CYS A 1 89 ? -4.478 4.209 15.826 1.00 91.38 89 CYS A N 1
ATOM 697 C CA . CYS A 1 89 ? -3.068 4.368 15.463 1.00 91.38 89 CYS A CA 1
ATOM 698 C C . CYS A 1 89 ? -2.369 3.019 15.254 1.00 91.38 89 CYS A C 1
ATOM 700 O O . CYS A 1 89 ? -1.634 2.858 14.277 1.00 91.38 89 CYS A O 1
ATOM 702 N N . ASP A 1 90 ? -2.615 2.046 16.134 1.00 93.69 90 ASP A N 1
ATOM 703 C CA . ASP A 1 90 ? -2.039 0.705 16.008 1.00 93.69 90 ASP A CA 1
ATOM 704 C C . ASP A 1 90 ? -2.481 0.034 14.703 1.00 93.69 90 ASP A C 1
ATOM 706 O O . ASP A 1 90 ? -1.641 -0.462 13.947 1.00 93.69 90 ASP A O 1
ATOM 710 N N . HIS A 1 91 ? -3.777 0.092 14.384 1.00 94.62 91 HIS A N 1
ATOM 711 C CA . HIS A 1 91 ? -4.311 -0.447 13.135 1.00 94.62 91 HIS A CA 1
ATOM 712 C C . HIS A 1 91 ? -3.738 0.255 11.898 1.00 94.62 91 HIS A C 1
ATOM 714 O O . HIS A 1 91 ? -3.379 -0.422 10.936 1.00 94.62 91 HIS A O 1
ATOM 720 N N . ALA A 1 92 ? -3.556 1.579 11.926 1.00 92.94 92 ALA A N 1
ATOM 721 C CA . ALA A 1 92 ? -2.923 2.312 10.827 1.00 92.94 92 ALA A CA 1
ATOM 722 C C . ALA A 1 92 ? -1.469 1.868 10.590 1.00 92.94 92 ALA A C 1
ATOM 724 O O . ALA A 1 92 ? -1.051 1.650 9.449 1.00 92.94 92 ALA A O 1
ATOM 725 N N . VAL A 1 93 ? -0.687 1.676 11.658 1.00 94.94 93 VAL A N 1
ATOM 726 C CA . VAL A 1 93 ? 0.701 1.196 11.549 1.00 94.94 93 VAL A CA 1
ATOM 727 C C . VAL A 1 93 ? 0.756 -0.255 11.065 1.00 94.94 93 VAL A C 1
ATOM 729 O O . VAL A 1 93 ? 1.610 -0.587 10.236 1.00 94.94 93 VAL A O 1
ATOM 732 N N . GLN A 1 94 ? -0.140 -1.115 11.553 1.00 95.88 94 GLN A N 1
ATOM 733 C CA . GLN A 1 94 ? -0.257 -2.508 11.111 1.00 95.88 94 GLN A CA 1
ATOM 734 C C . GLN A 1 94 ? -0.614 -2.592 9.627 1.00 95.88 94 GLN A C 1
ATOM 736 O O . GLN A 1 94 ? 0.092 -3.265 8.876 1.00 95.88 94 GLN A O 1
ATOM 741 N N . LEU A 1 95 ? -1.628 -1.844 9.187 1.00 95.50 95 LEU A N 1
ATOM 742 C CA . LEU A 1 95 ? -2.051 -1.800 7.790 1.00 95.50 95 LEU A CA 1
ATOM 743 C C . LEU A 1 95 ? -0.914 -1.314 6.882 1.00 95.50 95 LEU A C 1
ATOM 745 O O . LEU A 1 95 ? -0.586 -1.964 5.892 1.00 95.50 95 LEU A O 1
ATOM 749 N N . LYS A 1 96 ? -0.216 -0.237 7.267 1.00 95.69 96 LYS A N 1
ATOM 750 C CA . LYS A 1 96 ? 0.949 0.276 6.526 1.00 95.69 96 LYS A CA 1
ATOM 751 C C . LYS A 1 96 ? 2.055 -0.771 6.366 1.00 95.69 96 LYS A C 1
ATOM 753 O O . LYS A 1 96 ? 2.704 -0.834 5.320 1.00 95.69 96 LYS A O 1
ATOM 758 N N . ARG A 1 97 ? 2.309 -1.576 7.403 1.00 97.00 97 ARG A N 1
ATOM 759 C CA . ARG A 1 97 ? 3.293 -2.671 7.358 1.00 97.00 97 ARG A CA 1
ATOM 760 C C . ARG A 1 97 ? 2.824 -3.813 6.464 1.00 97.00 97 ARG A C 1
ATOM 762 O O . ARG A 1 97 ? 3.617 -4.288 5.655 1.00 97.00 97 ARG A O 1
ATOM 769 N N . LEU A 1 98 ? 1.559 -4.207 6.586 1.00 96.88 98 LEU A N 1
ATOM 770 C CA . LEU A 1 98 ? 0.952 -5.244 5.762 1.00 96.88 98 LEU A CA 1
ATOM 771 C C . LEU A 1 98 ? 1.037 -4.885 4.275 1.00 96.88 98 LEU A C 1
ATOM 773 O O . LEU A 1 98 ? 1.592 -5.660 3.504 1.00 96.88 98 LEU A O 1
ATOM 777 N N . ILE A 1 99 ? 0.580 -3.689 3.891 1.00 96.00 99 ILE A N 1
ATOM 778 C CA . ILE A 1 99 ? 0.596 -3.217 2.497 1.00 96.00 99 ILE A CA 1
ATOM 779 C C . ILE A 1 99 ? 2.008 -3.298 1.908 1.00 96.00 99 ILE A C 1
ATOM 781 O O . ILE A 1 99 ? 2.189 -3.794 0.799 1.00 96.00 99 ILE A O 1
ATOM 785 N N . ARG A 1 100 ? 3.031 -2.861 2.658 1.00 96.38 100 ARG A N 1
ATOM 786 C CA . ARG A 1 100 ? 4.429 -2.967 2.208 1.00 96.38 100 ARG A CA 1
ATOM 787 C C . ARG A 1 100 ? 4.837 -4.413 1.965 1.00 96.38 100 ARG A C 1
ATOM 789 O O . ARG A 1 100 ? 5.451 -4.692 0.944 1.00 96.38 100 ARG A O 1
ATOM 796 N N . GLN A 1 101 ? 4.506 -5.315 2.884 1.00 96.75 101 GLN A N 1
ATOM 797 C CA . GLN A 1 101 ? 4.888 -6.718 2.764 1.00 96.75 101 GLN A CA 1
ATOM 798 C C . GLN A 1 101 ? 4.200 -7.402 1.578 1.00 96.75 101 GLN A C 1
ATOM 800 O O . GLN A 1 101 ? 4.846 -8.153 0.851 1.00 96.75 101 GLN A O 1
ATOM 805 N N . VAL A 1 102 ? 2.910 -7.133 1.367 1.00 96.12 102 VAL A N 1
ATOM 806 C CA . VAL A 1 102 ? 2.165 -7.708 0.242 1.00 96.12 102 VAL A CA 1
ATOM 807 C C . VAL A 1 102 ? 2.673 -7.142 -1.082 1.00 96.12 102 VAL A C 1
ATOM 809 O O . VAL A 1 102 ? 2.974 -7.917 -1.984 1.00 96.12 102 VAL A O 1
ATOM 812 N N . ALA A 1 103 ? 2.894 -5.827 -1.181 1.00 94.06 103 ALA A N 1
ATOM 813 C CA . ALA A 1 103 ? 3.496 -5.224 -2.372 1.00 94.06 103 ALA A CA 1
ATOM 814 C C . ALA A 1 103 ? 4.847 -5.873 -2.725 1.00 94.06 103 ALA A C 1
ATOM 816 O O . ALA A 1 103 ? 5.076 -6.227 -3.882 1.00 94.06 103 ALA A O 1
ATOM 817 N N . GLU A 1 104 ? 5.707 -6.106 -1.724 1.00 94.94 104 GLU A N 1
ATOM 818 C CA . GLU A 1 104 ? 7.001 -6.768 -1.919 1.00 94.94 104 GLU A CA 1
ATOM 819 C C . GLU A 1 104 ? 6.867 -8.195 -2.465 1.00 94.94 104 GLU A C 1
ATOM 821 O O . GLU A 1 104 ? 7.631 -8.561 -3.368 1.00 94.94 104 GLU A O 1
ATOM 826 N N . ASN A 1 105 ? 5.891 -8.965 -1.968 1.00 94.44 105 ASN A N 1
ATOM 827 C CA . ASN A 1 105 ? 5.584 -10.319 -2.444 1.00 94.44 105 ASN A CA 1
ATOM 828 C C . ASN A 1 105 ? 5.090 -10.325 -3.900 1.00 94.44 105 ASN A C 1
ATOM 830 O O . ASN A 1 105 ? 5.373 -11.265 -4.638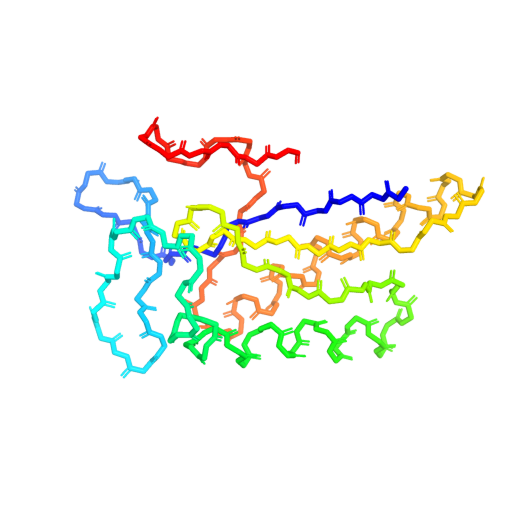 1.00 94.44 105 ASN A O 1
ATOM 834 N N . HIS A 1 106 ? 4.418 -9.253 -4.323 1.00 91.88 106 HIS A N 1
ATOM 835 C CA . HIS A 1 106 ? 3.948 -9.036 -5.695 1.00 91.88 106 HIS A CA 1
ATOM 836 C C . HIS A 1 106 ? 4.988 -8.354 -6.600 1.00 91.88 106 HIS A C 1
ATOM 838 O O . HIS A 1 106 ? 4.672 -7.896 -7.694 1.00 91.88 106 HIS A O 1
ATOM 844 N N . GLY A 1 107 ? 6.252 -8.273 -6.171 1.00 91.19 107 GLY A N 1
ATOM 845 C CA . GLY A 1 107 ? 7.330 -7.727 -7.003 1.00 91.19 107 GLY A CA 1
ATOM 846 C C . GLY A 1 107 ? 7.337 -6.200 -7.124 1.00 91.19 107 GLY A C 1
ATOM 847 O O . GLY A 1 107 ? 8.130 -5.662 -7.891 1.00 91.19 107 GLY A O 1
ATOM 848 N N . MET A 1 108 ? 6.556 -5.498 -6.303 1.00 92.69 108 MET A N 1
ATOM 849 C CA . MET A 1 108 ? 6.469 -4.035 -6.246 1.00 92.69 108 MET A CA 1
ATOM 850 C C . MET A 1 108 ? 6.949 -3.501 -4.889 1.00 92.69 108 MET A C 1
ATOM 852 O O . MET A 1 108 ? 7.280 -4.264 -3.985 1.00 92.69 108 MET A O 1
ATOM 856 N N . THR A 1 10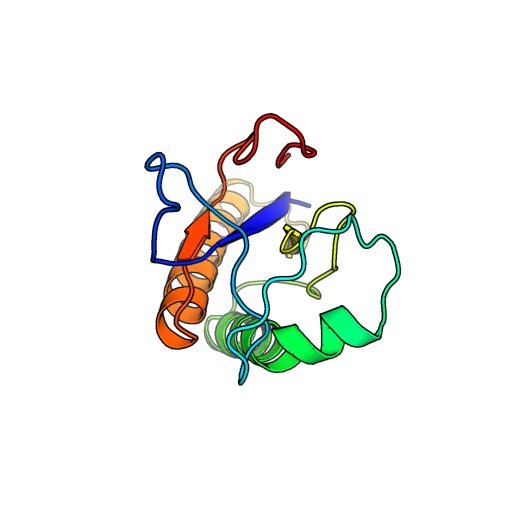9 ? 6.967 -2.183 -4.724 1.00 93.50 109 THR A N 1
ATOM 857 C CA . THR A 1 109 ? 7.138 -1.532 -3.419 1.00 93.50 109 THR A CA 1
ATOM 858 C C . THR A 1 109 ? 5.961 -0.594 -3.169 1.00 93.50 109 THR A C 1
ATOM 860 O O . THR A 1 109 ? 5.474 0.049 -4.091 1.00 93.50 109 THR A O 1
ATOM 863 N N . ALA A 1 110 ? 5.511 -0.475 -1.918 1.00 93.88 110 ALA A N 1
ATOM 864 C CA . ALA A 1 110 ? 4.524 0.532 -1.530 1.00 93.88 110 ALA A CA 1
ATOM 865 C C . ALA A 1 110 ? 5.194 1.776 -0.921 1.00 93.88 110 ALA A C 1
ATOM 867 O O . ALA A 1 110 ? 6.066 1.670 -0.045 1.00 93.88 110 ALA A O 1
ATOM 868 N N . THR A 1 111 ? 4.754 2.967 -1.322 1.00 91.81 111 THR A N 1
ATOM 869 C CA . THR A 1 111 ? 5.155 4.244 -0.719 1.00 91.81 111 THR A CA 1
ATOM 870 C C . THR A 1 111 ? 3.947 5.025 -0.216 1.00 91.81 111 THR A C 1
ATOM 872 O O . THR A 1 111 ? 2.899 5.048 -0.839 1.00 91.81 111 THR A O 1
ATOM 875 N N . PHE A 1 112 ? 4.129 5.676 0.931 1.00 91.38 112 PHE A N 1
ATOM 876 C CA . PHE A 1 112 ? 3.144 6.542 1.595 1.00 91.38 112 PHE A CA 1
ATOM 877 C C . PHE A 1 112 ? 3.707 7.968 1.662 1.00 91.38 112 PHE A C 1
ATOM 879 O O . PHE A 1 112 ? 3.578 8.664 2.667 1.00 91.38 112 PHE A O 1
ATOM 886 N N . MET A 1 113 ? 4.535 8.317 0.676 1.00 87.56 113 MET A N 1
ATOM 887 C CA . MET A 1 113 ? 5.121 9.642 0.556 1.00 87.56 113 MET A CA 1
ATOM 888 C C . MET A 1 113 ? 4.026 10.593 0.094 1.00 87.56 113 MET A C 1
ATOM 890 O O . MET A 1 113 ? 3.349 10.295 -0.878 1.00 87.56 113 MET A O 1
ATOM 894 N N . ALA A 1 114 ? 3.911 11.751 0.741 1.00 82.06 114 ALA A N 1
ATOM 895 C CA . ALA A 1 114 ? 2.850 12.710 0.443 1.00 82.06 114 ALA A CA 1
ATOM 896 C C . ALA A 1 114 ? 2.874 13.243 -0.997 1.00 82.06 114 ALA A C 1
ATOM 898 O O . ALA A 1 114 ? 1.877 13.769 -1.458 1.00 82.06 114 ALA A O 1
ATOM 899 N N . LYS A 1 115 ? 3.998 13.146 -1.715 1.00 80.06 115 LYS A N 1
ATOM 900 C CA . LYS A 1 115 ? 4.078 13.460 -3.145 1.00 80.06 115 LYS A CA 1
ATOM 901 C C . LYS A 1 115 ? 5.205 12.653 -3.795 1.00 80.06 115 LYS A C 1
ATOM 903 O O . LYS A 1 115 ? 6.338 13.129 -3.834 1.00 80.06 115 LYS A O 1
ATOM 908 N N . PRO A 1 116 ? 4.939 11.405 -4.216 1.00 76.00 116 PRO A N 1
ATOM 909 C CA . PRO A 1 116 ? 5.981 10.522 -4.726 1.00 76.00 116 PRO A CA 1
ATOM 910 C C . PRO A 1 116 ? 6.486 10.981 -6.098 1.00 76.00 116 PRO A C 1
ATOM 912 O O . PRO A 1 116 ? 7.682 10.894 -6.371 1.00 76.00 116 PRO A O 1
ATOM 915 N N . TYR A 1 117 ? 5.597 11.533 -6.921 1.00 75.19 117 TYR A N 1
ATOM 916 C CA . TYR A 1 117 ? 5.923 12.064 -8.235 1.00 75.19 117 TYR A CA 1
ATOM 917 C C . TYR A 1 117 ? 5.669 13.571 -8.280 1.00 75.19 117 TYR A C 1
ATOM 919 O O . TYR A 1 117 ? 4.639 14.046 -7.802 1.00 75.19 117 TYR A O 1
ATOM 927 N N . GLU A 1 118 ? 6.586 14.335 -8.871 1.00 69.69 118 GLU A N 1
ATOM 928 C CA . GLU A 1 118 ? 6.452 15.795 -8.961 1.00 69.69 118 GLU A CA 1
ATOM 929 C C . GLU A 1 118 ? 5.232 16.215 -9.801 1.00 69.69 118 GLU A C 1
ATOM 931 O O . GLU A 1 118 ? 4.549 17.191 -9.469 1.00 69.69 118 GLU A O 1
ATOM 936 N N . GLU A 1 119 ? 4.926 15.417 -10.825 1.00 65.00 119 GLU A N 1
ATOM 937 C CA . GLU A 1 119 ? 3.909 15.680 -11.846 1.00 65.00 119 GLU A CA 1
ATOM 938 C C . GLU A 1 119 ? 2.503 15.150 -11.497 1.00 65.00 119 GLU A C 1
ATOM 940 O O . GLU A 1 119 ? 1.531 15.571 -12.121 1.00 65.00 119 GLU A O 1
ATOM 945 N N . TYR A 1 120 ? 2.370 14.270 -10.494 1.00 62.44 120 TYR A N 1
ATOM 946 C CA . TYR A 1 120 ? 1.091 13.645 -10.109 1.00 62.44 120 TYR A CA 1
ATOM 947 C C . TYR A 1 120 ? 0.584 14.119 -8.735 1.00 62.44 120 TYR A C 1
ATOM 949 O O . TYR A 1 120 ? 1.257 14.882 -8.029 1.00 62.44 120 TYR A O 1
ATOM 957 N N . ALA A 1 121 ? -0.641 13.711 -8.377 1.00 58.75 121 ALA A N 1
ATOM 958 C CA . ALA A 1 121 ? -1.261 14.081 -7.109 1.00 58.75 121 ALA A CA 1
ATOM 959 C C . ALA A 1 121 ? -0.470 13.531 -5.908 1.00 58.75 121 ALA A C 1
ATOM 961 O O . ALA A 1 121 ? 0.375 12.646 -6.027 1.00 58.75 121 ALA A O 1
ATOM 962 N N . GLY A 1 122 ? -0.703 14.111 -4.734 1.00 58.34 122 GLY A N 1
ATOM 963 C CA . GLY A 1 122 ? -0.083 13.649 -3.497 1.00 58.34 122 GLY A CA 1
ATOM 964 C C . GLY A 1 122 ? -0.780 12.436 -2.878 1.00 58.34 122 GLY A C 1
ATOM 965 O O . GLY A 1 122 ? -1.776 11.971 -3.417 1.00 58.34 122 GLY A O 1
ATOM 966 N N . SER A 1 123 ? -0.256 11.963 -1.746 1.00 59.03 123 SER A N 1
ATOM 967 C CA . SER A 1 123 ? -0.980 11.120 -0.786 1.00 59.03 123 SER A CA 1
ATOM 968 C C . SER A 1 123 ? -1.373 11.951 0.440 1.00 59.03 123 SER A C 1
ATOM 970 O O . SER A 1 123 ? -0.514 12.671 0.970 1.00 59.03 123 SER A O 1
ATOM 9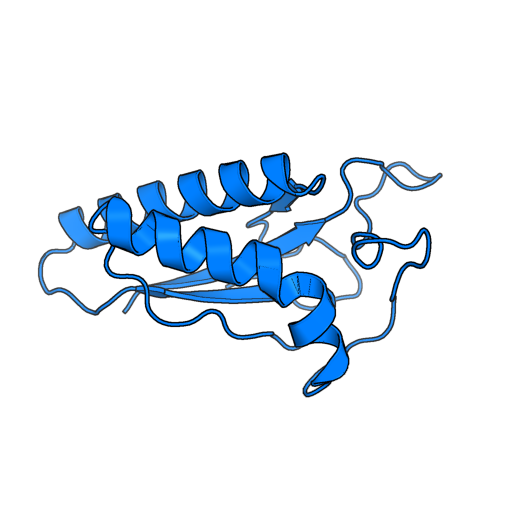72 N N . GLY A 1 124 ? -2.638 11.852 0.854 1.00 53.00 124 GLY A N 1
ATOM 973 C CA . GLY A 1 124 ? -3.218 12.454 2.066 1.00 53.00 124 GLY A CA 1
ATOM 974 C C . GLY A 1 124 ? -2.808 11.797 3.381 1.00 53.00 124 GLY A C 1
ATOM 975 O O . GLY A 1 124 ? -2.411 10.608 3.377 1.00 53.00 124 GLY A O 1
#

pLDDT: mean 81.99, std 13.74, range [44.0, 97.0]

Organism: Enterobacter agglomerans (NCBI:txid549)

Sequence (124 aa):
AVELEFYLVDKKRDAEGFIQPPCSPGSDERNMQSQVYSVDNLDHFADVLRDIDDLARQQDIPADGALAEASPGQFEINLHHTRDVLRACDHAVQLKRLIRQVAENHGMTATFMAKPYEEYAGSG

Radius of gyration: 14.37 Å; chains: 1; bounding box: 32×28×41 Å

Foldseek 3Di:
DDKAKKFWWAPDADPVRAIHHDAQQPDPDGDQDFPVDDPVSCVSCVVLQVQLVVVCVVVVQQKDDWDDDRGHRMIMIDGDDDPPVVVVVVSNVVSVVSSQVSSVVSNIGMDRAQDRDPPDHGHD

Secondary structure (DSSP, 8-state):
-EEEEEEEEESS--TTS---PPBPTTSS-B--S--TT-HHHHHHHHHHHHHHHHHHHHTT--EEEEEE-SSTTEEEEEEPP-S-HHHHHHHHHHHHHHHHHHHHHTTEEEE--S-SSSSS----

InterPro domains:
  IPR008146 Glutamine synthetase, catalytic domain [PF00120] (1-124)
  IPR008146 Glutamine synthetase, catalytic domain [P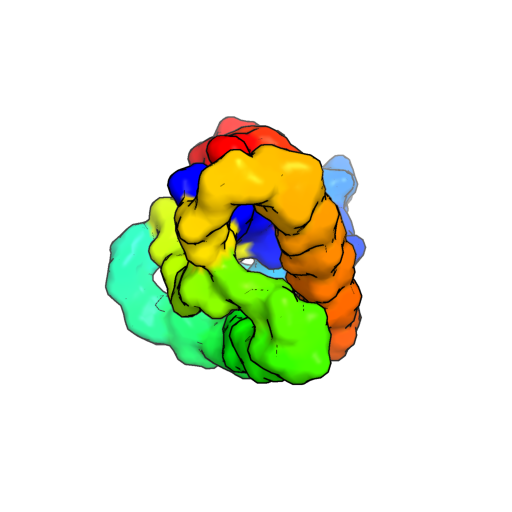S51987] (1-124)
  IPR008146 Glutamine synthetase, catalytic domain [SM01230] (1-124)
  IPR014746 Glutamine synthetase/guanido kinase, catalytic domain [SSF55931] (1-124)